Protein 3CE7 (pdb70)

Secondary structure (DSSP, 8-state):
--TT-HHHHHHHHHHHHHTTBPTT----TTS-GGGSBBTTSSB--HHHHHHHHHHHHHHHT----HHHHTT--SHHHHHHHHHHHHHS--

B-factor: mean 23.65, std 7.08, range [14.93, 51.81]

Sequence (90 aa):
VVDTDINAVTNYIVGMCQKFLQQKGEKVTPSSKLEEELRTREDDRLWDCCLDTVEFVLDVEEIFDDVTVPDEVADNFQTLQEIADFVVSSERAKAG

Structure (mmCIF, N/CA/C/O backbone):
data_3CE7
#
_entry.id   3CE7
#
_cell.length_a   64.696
_cell.length_b   64.696
_cell.length_c   38.139
_cell.angle_alpha   90.000
_cell.angle_beta   90.000
_cell.angle_gamma   120.000
#
_symmetry.space_group_name_H-M   'P 65'
#
loop_
_entity.id
_entity.type
_entity.pdbx_description
1 polymer 'Specific mitochondrial acyl carrier protein'
2 water water
#
loop_
_atom_site.group_PDB
_atom_site.id
_atom_site.type_symbol
_atom_site.label_atom_id
_atom_site.label_alt_id
_atom_site.label_comp_id
_atom_site.label_asym_id
_atom_site.label_entity_id
_atom_site.label_seq_id
_atom_site.pdbx_PDB_ins_code
_atom_site.Cartn_x
_atom_site.Cartn_y
_atom_site.Cartn_z
_atom_site.occupancy
_atom_site.B_iso_or_equiv
_atom_site.auth_seq_id
_atom_site.auth_comp_id
_atom_site.auth_asym_id
_atom_site.auth_atom_id
_atom_site.pdbx_PDB_model_num
ATOM 1 N N . VAL A 1 12 ? 4.745 37.117 4.373 1.00 23.41 12 VAL A N 1
ATOM 2 C CA . VAL A 1 12 ? 3.590 37.393 5.253 1.00 22.06 12 VAL A CA 1
ATOM 3 C C . VAL A 1 12 ? 3.069 38.805 4.985 1.00 21.12 12 VAL A C 1
ATOM 4 O O . VAL A 1 12 ? 3.630 39.563 4.177 1.00 21.62 12 VAL A O 1
ATOM 8 N N . VAL A 1 13 ? 1.983 39.133 5.665 1.00 20.30 13 VAL A N 1
ATOM 9 C CA . VAL A 1 13 ? 1.507 40.501 5.718 1.00 19.39 13 VAL A CA 1
ATOM 10 C C . VAL A 1 13 ? 2.514 41.250 6.607 1.00 18.65 13 VAL A C 1
ATOM 11 O O . VAL A 1 13 ? 2.550 41.032 7.823 1.00 18.34 13 VAL A O 1
ATOM 15 N N . ASP A 1 14 ? 3.323 42.121 6.004 1.00 18.48 14 ASP A N 1
ATOM 16 C CA . ASP A 1 14 ? 4.486 42.698 6.704 1.00 18.33 14 ASP A CA 1
ATOM 17 C C . ASP A 1 14 ? 4.147 43.811 7.701 1.00 18.08 14 ASP A C 1
ATOM 18 O O . ASP A 1 14 ? 5.032 44.326 8.391 1.00 17.86 14 ASP A O 1
ATOM 23 N N . THR A 1 15 ? 2.865 44.153 7.787 1.00 17.37 15 THR A N 1
ATOM 24 C CA . THR A 1 15 ? 2.383 45.096 8.793 1.00 17.43 15 THR A CA 1
ATOM 25 C C . THR A 1 15 ? 1.524 44.413 9.865 1.00 17.54 15 THR A C 1
ATOM 26 O O . THR A 1 15 ? 0.943 45.086 10.721 1.00 17.78 15 THR A O 1
ATOM 30 N N . ASP A 1 16 ? 1.459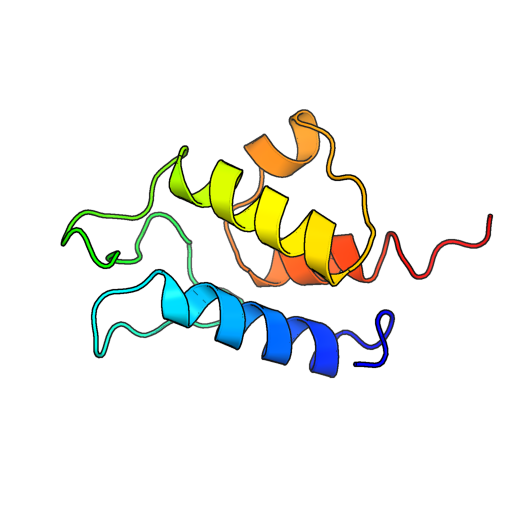 43.079 9.808 1.00 17.73 16 ASP A N 1
ATOM 31 C CA . ASP A 1 16 ? 0.718 42.263 10.778 1.00 18.58 16 ASP A CA 1
ATOM 32 C C . ASP A 1 16 ? 1.718 41.774 11.836 1.00 18.13 16 ASP A C 1
ATOM 33 O O . ASP A 1 16 ? 2.529 40.900 11.559 1.00 18.35 16 ASP A O 1
ATOM 38 N N . ILE A 1 17 ? 1.654 42.333 13.044 1.00 17.94 17 ILE A N 1
ATOM 39 C CA . ILE A 1 17 ? 2.646 42.006 14.079 1.00 17.86 17 ILE A CA 1
ATOM 40 C C . ILE A 1 17 ? 2.653 40.522 14.485 1.00 17.50 17 ILE A C 1
ATOM 41 O O . ILE A 1 17 ? 3.718 39.957 14.760 1.00 17.07 17 ILE A O 1
ATOM 46 N N . ASN A 1 18 ? 1.484 39.890 14.520 1.00 17.37 18 ASN A N 1
ATOM 47 C CA . ASN A 1 18 ? 1.441 38.455 14.824 1.00 17.60 18 ASN A CA 1
ATOM 48 C C . ASN A 1 18 ? 2.219 37.646 13.790 1.00 17.11 18 ASN A C 1
ATOM 49 O O . ASN A 1 18 ? 3.072 36.821 14.148 1.00 17.45 18 ASN A O 1
ATOM 54 N N . ALA A 1 19 ? 1.954 37.906 12.512 1.00 17.14 19 ALA A N 1
ATOM 55 C CA . ALA A 1 19 ? 2.586 37.143 11.433 1.00 16.72 19 ALA A CA 1
ATOM 56 C C . ALA A 1 19 ? 4.087 37.404 11.382 1.00 16.42 19 ALA A C 1
ATOM 57 O O . ALA A 1 19 ? 4.884 36.465 11.257 1.00 17.26 19 ALA A O 1
ATOM 59 N N . VAL A 1 20 ? 4.465 38.676 11.501 1.00 15.35 20 VAL A N 1
ATOM 60 C CA . VAL A 1 20 ? 5.874 39.060 11.458 1.00 15.22 20 VAL A CA 1
ATOM 61 C C . VAL A 1 20 ? 6.618 38.481 12.671 1.00 14.93 20 VAL A C 1
ATOM 62 O O . VAL A 1 20 ? 7.750 38.002 12.535 1.00 15.65 20 VAL A O 1
ATOM 66 N N . THR A 1 21 ? 5.997 38.529 13.847 1.00 15.34 21 THR A N 1
ATOM 67 C CA . THR A 1 21 ? 6.649 37.994 15.044 1.00 15.32 21 THR A CA 1
ATOM 68 C C . THR A 1 21 ? 6.862 36.480 14.926 1.00 15.22 21 THR A C 1
ATOM 69 O O . THR A 1 21 ? 7.968 35.979 15.152 1.00 15.28 21 THR A O 1
ATOM 73 N N . ASN A 1 22 ? 5.822 35.757 14.523 1.00 15.44 22 ASN A N 1
ATOM 74 C CA . ASN A 1 22 ? 5.949 34.315 14.292 1.00 16.10 22 ASN A CA 1
ATOM 75 C C . ASN A 1 22 ? 7.067 33.995 13.294 1.00 16.28 22 ASN A C 1
ATOM 76 O O . ASN A 1 22 ? 7.874 33.092 13.526 1.00 16.67 22 ASN A O 1
ATOM 81 N N . TYR A 1 23 ? 7.140 34.760 12.202 1.00 16.99 23 TYR A N 1
ATOM 82 C CA . TYR A 1 23 ? 8.157 34.540 11.186 1.00 17.70 23 TYR A CA 1
ATOM 83 C C . TYR A 1 23 ? 9.563 34.755 11.741 1.00 17.20 23 TYR A C 1
ATOM 84 O O . TYR A 1 23 ? 10.485 33.948 11.516 1.00 17.06 23 TYR A O 1
ATOM 93 N N . ILE A 1 24 ? 9.721 35.843 12.486 1.00 16.38 24 ILE A N 1
ATOM 94 C CA . ILE A 1 24 ? 11.017 36.219 13.034 1.00 17.01 24 ILE A CA 1
ATOM 95 C C . ILE A 1 24 ? 11.490 35.215 14.093 1.00 16.27 24 ILE A C 1
ATOM 96 O O . ILE A 1 24 ? 12.672 34.895 14.152 1.00 17.02 24 ILE A O 1
ATOM 101 N N . VAL A 1 25 ? 10.562 34.693 14.894 1.00 16.20 25 VAL A N 1
ATOM 102 C CA . VAL A 1 25 ? 10.893 33.598 15.819 1.00 16.27 25 VAL A CA 1
ATOM 103 C C . VAL A 1 25 ? 11.460 32.403 15.039 1.00 16.39 25 VAL A C 1
ATOM 104 O O . VAL A 1 25 ? 12.516 31.876 15.400 1.00 17.17 25 VAL A O 1
ATOM 108 N N . GLY A 1 26 ? 10.789 32.027 13.953 1.00 16.69 26 GLY A N 1
ATOM 109 C CA . GLY A 1 26 ? 11.263 30.938 13.082 1.00 17.02 26 GLY A CA 1
ATOM 110 C C . GLY A 1 26 ? 12.648 31.184 12.508 1.00 17.45 26 GLY A C 1
ATOM 111 O O . GLY A 1 26 ? 13.488 30.270 12.460 1.00 17.92 26 GLY A O 1
ATOM 112 N N . MET A 1 27 ? 12.899 32.417 12.078 1.00 17.84 27 MET A N 1
ATOM 113 C CA . MET A 1 27 ? 14.215 32.792 11.549 1.00 17.99 27 MET A CA 1
ATOM 114 C C . MET A 1 27 ? 15.291 32.644 12.619 1.00 18.20 27 MET A C 1
ATOM 115 O O . MET A 1 27 ? 16.392 32.149 12.347 1.00 17.97 27 MET A O 1
ATOM 120 N N . CYS A 1 28 ? 14.968 33.110 13.827 1.00 17.26 28 CYS A N 1
ATOM 121 C CA . CYS A 1 28 ? 15.913 33.107 14.929 1.00 17.55 28 CYS A CA 1
ATOM 122 C C . CYS A 1 28 ? 16.286 31.679 15.299 1.00 17.31 28 CYS A C 1
ATOM 123 O O . CYS A 1 28 ? 17.440 31.403 15.613 1.00 16.89 28 CYS A O 1
ATOM 126 N N . GLN A 1 29 ? 15.306 30.781 15.256 1.00 17.69 29 GLN A N 1
ATOM 127 C CA . GLN A 1 29 ? 15.538 29.384 15.626 1.00 18.41 29 GLN A CA 1
ATOM 128 C C . GLN A 1 29 ? 16.633 28.722 14.791 1.00 19.13 29 GLN A C 1
ATOM 129 O O . GLN A 1 29 ? 17.327 27.833 15.277 1.00 19.42 29 GLN A O 1
ATOM 135 N N . LYS A 1 30 ? 16.803 29.175 13.548 1.00 19.98 30 LYS A N 1
ATOM 136 C CA . LYS A 1 30 ? 17.828 28.607 12.666 1.00 20.88 30 LYS A CA 1
ATOM 137 C C . LYS A 1 30 ? 19.244 28.928 13.157 1.00 21.13 30 LYS A C 1
ATOM 138 O O . LYS A 1 30 ? 20.206 28.232 12.811 1.00 22.21 30 LYS A O 1
ATOM 144 N N . PHE A 1 31 ? 19.368 29.973 13.973 1.00 20.46 31 PHE A N 1
ATOM 145 C CA . PHE A 1 31 ? 20.657 30.372 14.541 1.00 20.66 31 PHE A CA 1
ATOM 146 C C . PHE A 1 31 ? 21.032 29.524 15.757 1.00 21.08 31 PHE A C 1
ATOM 147 O O . PHE A 1 31 ? 22.182 29.543 16.202 1.00 21.82 31 PHE A O 1
ATOM 155 N N . LEU A 1 32 ? 20.062 28.794 16.302 1.00 21.47 32 LEU A N 1
ATOM 156 C CA . LEU A 1 32 ? 20.209 28.270 17.655 1.00 22.04 32 LEU A CA 1
ATOM 157 C C . LEU A 1 32 ? 20.563 26.796 17.732 1.00 23.36 32 LEU A C 1
ATOM 158 O O . LEU A 1 32 ? 20.328 26.019 16.803 1.00 23.99 32 LEU A O 1
ATOM 163 N N . GLN A 1 33 ? 21.140 26.436 18.872 1.00 24.75 33 GLN A N 1
ATOM 164 C CA A GLN A 1 33 ? 21.437 25.050 19.191 0.50 25.48 33 GLN A CA 1
ATOM 165 C CA B GLN A 1 33 ? 21.433 25.054 19.176 0.50 25.47 33 GLN A CA 1
ATOM 166 C C . GLN A 1 33 ? 20.122 24.282 19.243 1.00 25.85 33 GLN A C 1
ATOM 167 O O . GLN A 1 33 ? 19.109 24.806 19.715 1.00 25.24 33 GLN A O 1
ATOM 178 N N . LYS A 1 34 ? 20.136 23.043 18.753 1.00 26.44 34 LYS A N 1
ATOM 179 C CA . LYS A 1 34 ? 18.940 22.200 18.732 1.00 27.44 34 LYS A CA 1
ATOM 180 C C . LYS A 1 34 ? 18.309 22.110 20.115 1.00 27.64 34 LYS A C 1
ATOM 181 O O . LYS A 1 34 ? 19.014 21.946 21.118 1.00 28.81 34 LYS A O 1
ATOM 183 N N . GLY A 1 35 ? 16.988 22.250 20.164 1.00 27.57 35 GLY A N 1
ATOM 184 C CA . GLY A 1 35 ? 16.247 22.192 21.425 1.00 26.89 35 GLY A CA 1
ATOM 185 C C . GLY A 1 35 ? 16.229 23.473 22.247 1.00 26.23 35 GLY A C 1
ATOM 186 O O . GLY A 1 35 ? 15.481 23.564 23.224 1.00 26.45 35 GLY A O 1
ATOM 187 N N . GLU A 1 36 ? 17.054 24.455 21.874 1.00 25.33 36 GLU A N 1
ATOM 188 C CA . GLU A 1 36 ? 17.061 25.761 22.541 1.00 24.80 36 GLU A CA 1
ATOM 189 C C . GLU A 1 36 ? 15.714 26.430 22.328 1.00 23.81 36 GLU A C 1
ATOM 190 O O . GLU A 1 36 ? 15.174 26.403 21.219 1.00 24.24 36 GLU A O 1
ATOM 196 N N . LYS A 1 37 ? 15.176 27.036 23.384 1.00 22.47 37 LYS A N 1
ATOM 197 C CA . LYS A 1 37 ? 13.862 27.663 23.317 1.00 21.73 37 LYS A CA 1
ATOM 198 C C . LYS A 1 37 ? 13.957 29.180 23.230 1.00 20.40 37 LYS A C 1
ATOM 199 O O . LYS A 1 37 ? 14.655 29.816 24.024 1.00 20.72 37 LYS A O 1
ATOM 205 N N . VAL A 1 38 ? 13.242 29.755 22.268 1.00 19.04 38 VAL A N 1
ATOM 206 C CA . VAL A 1 38 ? 13.220 31.205 22.118 1.00 17.91 38 VAL A CA 1
ATOM 207 C C . VAL A 1 38 ? 11.777 31.701 21.998 1.00 17.99 38 VAL A C 1
ATOM 208 O O . VAL A 1 38 ? 10.973 31.114 21.276 1.00 18.20 38 VAL A O 1
ATOM 212 N N . THR A 1 39 ? 11.460 32.760 22.740 1.00 17.42 39 THR A N 1
ATOM 213 C CA . THR A 1 39 ? 10.165 33.429 22.638 1.00 17.75 39 THR A CA 1
ATOM 214 C C . THR A 1 39 ? 10.392 34.895 22.266 1.00 17.24 39 THR A C 1
ATOM 215 O O . THR A 1 39 ? 11.534 35.382 22.310 1.00 17.76 39 THR A O 1
ATOM 219 N N . PRO A 1 40 ? 9.316 35.624 21.904 1.00 17.46 40 PRO A N 1
ATOM 220 C CA . PRO A 1 40 ? 9.550 37.027 21.531 1.00 17.47 40 PRO A CA 1
ATOM 221 C C . PRO A 1 40 ? 10.140 37.887 22.660 1.00 17.83 40 PRO A C 1
ATOM 222 O O . PRO A 1 40 ? 10.790 38.895 22.384 1.00 18.29 40 PRO A O 1
ATOM 226 N N . SER A 1 41 ? 9.933 37.495 23.913 1.00 18.52 41 SER A N 1
ATOM 227 C CA . SER A 1 41 ? 10.457 38.287 25.026 1.00 19.53 41 SER A CA 1
ATOM 228 C C . SER A 1 41 ? 11.809 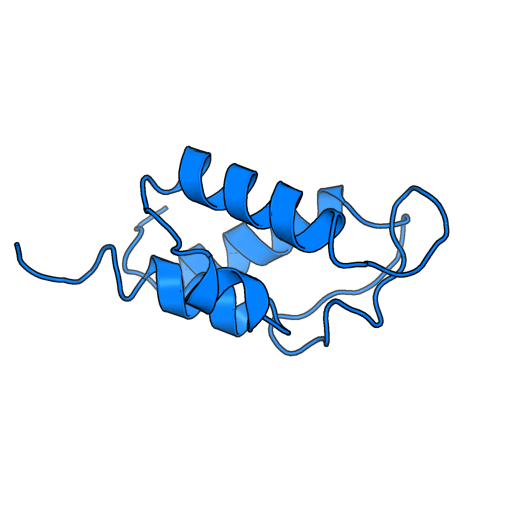37.795 25.564 1.00 19.47 41 SER A C 1
ATOM 229 O O . SER A 1 41 ? 12.388 38.422 26.463 1.00 19.45 41 SER A O 1
ATOM 232 N N . SER A 1 42 ? 12.313 36.691 25.009 1.00 19.12 42 SER A N 1
ATOM 233 C CA . SER A 1 42 ? 13.617 36.153 25.426 1.00 19.22 42 SER A CA 1
ATOM 234 C C . SER A 1 42 ? 14.717 37.190 25.194 1.00 19.48 42 SER A C 1
ATOM 235 O O . SER A 1 42 ? 14.743 37.847 24.160 1.00 19.03 42 SER A O 1
ATOM 238 N N . LYS A 1 43 ? 15.617 37.353 26.161 1.00 19.65 43 LYS A N 1
ATOM 239 C CA . LYS A 1 43 ? 16.806 38.167 25.929 1.00 20.37 43 LYS A CA 1
ATOM 240 C C . LYS A 1 43 ? 17.747 37.397 25.003 1.00 19.86 43 LYS A C 1
ATOM 241 O O . LYS A 1 43 ? 18.200 36.300 25.339 1.00 20.26 43 LYS A O 1
ATOM 247 N N . LEU A 1 44 ? 18.006 37.952 23.820 1.00 20.27 44 LEU A N 1
ATOM 248 C CA . LEU A 1 44 ? 18.823 37.263 22.819 1.00 20.79 44 LEU A CA 1
ATOM 249 C C . LEU A 1 44 ? 20.148 36.777 23.395 1.00 22.13 44 LEU A C 1
ATOM 250 O O . LEU A 1 44 ? 20.557 35.645 23.127 1.00 20.86 44 LEU A O 1
ATOM 255 N N . GLU A 1 45 ? 20.767 37.625 24.219 1.00 23.51 45 GLU A N 1
ATOM 256 C CA A GLU A 1 45 ? 22.087 37.329 24.780 0.50 24.72 45 GLU A CA 1
ATOM 257 C CA B GLU A 1 45 ? 22.084 37.354 24.814 0.50 24.73 45 GLU A CA 1
ATOM 258 C C . GLU A 1 45 ? 22.117 36.138 25.739 1.00 25.00 45 GLU A C 1
ATOM 259 O O . GLU A 1 45 ? 23.199 35.697 26.157 1.00 25.05 45 GLU A O 1
ATOM 270 N N . GLU A 1 46 ? 20.943 35.611 26.072 1.00 25.63 46 GLU A N 1
ATOM 271 C CA . GLU A 1 46 ? 20.843 34.446 26.949 1.00 26.87 46 GLU A CA 1
ATOM 272 C C . GLU A 1 46 ? 20.675 33.131 26.160 1.00 26.09 46 GLU A C 1
ATOM 273 O O . GLU A 1 46 ? 20.716 32.040 26.736 1.00 26.47 46 GLU A O 1
ATOM 279 N N . LEU A 1 47 ? 20.553 33.248 24.835 1.00 24.78 47 LEU A N 1
ATOM 280 C CA . LEU A 1 47 ? 20.310 32.116 23.946 1.00 24.66 47 LEU A CA 1
ATOM 281 C C . LEU A 1 47 ? 21.602 31.448 23.488 1.00 24.61 47 LEU A C 1
ATOM 282 O O . LEU A 1 47 ? 22.576 32.126 23.198 1.00 24.80 47 LEU A O 1
ATOM 287 N N . ARG A 1 48 ? 21.579 30.121 23.395 1.00 25.39 48 ARG A N 1
ATOM 288 C CA . ARG A 1 48 ? 22.731 29.366 22.907 1.00 26.11 48 ARG A CA 1
ATOM 289 C C . ARG A 1 48 ? 22.635 29.122 21.404 1.00 26.17 48 ARG A C 1
ATOM 290 O O . ARG A 1 48 ? 21.639 28.577 20.913 1.00 25.67 48 ARG A O 1
ATOM 298 N N . THR A 1 49 ? 23.688 29.512 20.689 1.00 26.96 49 THR A N 1
ATOM 299 C CA . THR A 1 49 ? 23.736 29.380 19.226 1.00 28.24 49 THR A CA 1
ATOM 300 C C . THR A 1 49 ? 24.309 28.029 18.789 1.00 29.74 49 THR A C 1
ATOM 301 O O . THR A 1 49 ? 24.767 27.244 19.624 1.00 29.67 49 THR A O 1
ATOM 305 N N . ARG A 1 50 ? 24.275 27.769 17.480 1.00 31.42 50 ARG A N 1
ATOM 306 C CA . ARG A 1 50 ? 24.804 26.530 16.887 1.00 33.60 50 ARG A CA 1
ATOM 307 C C . ARG A 1 50 ? 26.257 26.277 17.275 1.00 34.32 50 ARG A C 1
ATOM 308 O O . ARG A 1 50 ? 26.735 25.138 17.221 1.00 35.15 50 ARG A O 1
ATOM 316 N N . GLU A 1 51 ? 26.943 27.353 17.656 1.00 35.16 51 GLU A N 1
ATOM 317 C CA . GLU A 1 51 ? 28.357 27.327 18.026 1.00 35.80 51 GLU A CA 1
ATOM 318 C C . GLU A 1 51 ? 28.584 26.975 19.490 1.00 35.70 51 GLU A C 1
ATOM 319 O O . GLU A 1 51 ? 29.719 27.073 19.973 1.00 36.19 51 GLU A O 1
ATOM 325 N N . ASP A 1 52 ? 27.506 26.570 20.174 1.00 35.29 52 ASP A N 1
ATOM 326 C CA A ASP A 1 52 ? 27.510 26.269 21.611 0.50 34.85 52 ASP A CA 1
ATOM 327 C CA B ASP A 1 52 ? 27.538 26.250 21.607 0.50 34.95 52 ASP A CA 1
ATOM 328 C C . ASP A 1 52 ? 28.148 27.380 22.448 1.00 34.36 52 ASP A C 1
ATOM 329 O O . ASP A 1 52 ? 28.856 27.132 23.434 1.00 34.74 52 ASP A O 1
ATOM 338 N N . ARG A 1 53 ? 27.880 28.618 22.038 1.00 32.86 53 ARG A N 1
ATOM 339 C CA . ARG A 1 53 ? 28.244 29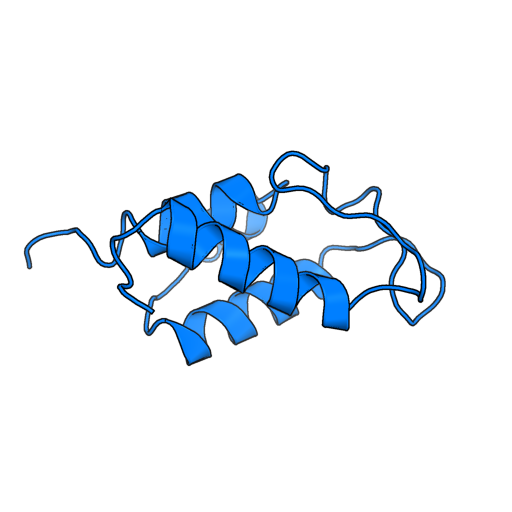.810 22.787 1.00 31.42 53 ARG A CA 1
ATOM 340 C C . ARG A 1 53 ? 26.969 30.641 22.894 1.00 29.86 53 ARG A C 1
ATOM 341 O O . ARG A 1 53 ? 26.009 30.398 22.155 1.00 29.91 53 ARG A O 1
ATOM 349 N N . LEU A 1 54 ? 26.951 31.608 23.801 1.00 28.25 54 LEU A N 1
ATOM 350 C CA . LEU A 1 54 ? 25.806 32.504 23.899 1.00 26.52 54 LEU A CA 1
ATOM 351 C C . LEU A 1 54 ? 25.790 33.511 22.747 1.00 25.09 54 LEU A C 1
ATOM 352 O O . LEU A 1 54 ? 26.836 33.978 22.286 1.00 24.44 54 LEU A O 1
ATOM 357 N N . TRP A 1 55 ? 24.585 33.818 22.286 1.00 23.26 55 TRP A N 1
ATOM 358 C CA . TRP A 1 55 ? 24.341 34.842 21.278 1.00 22.18 55 TRP A CA 1
ATOM 359 C C . TRP A 1 55 ? 25.072 36.133 21.636 1.0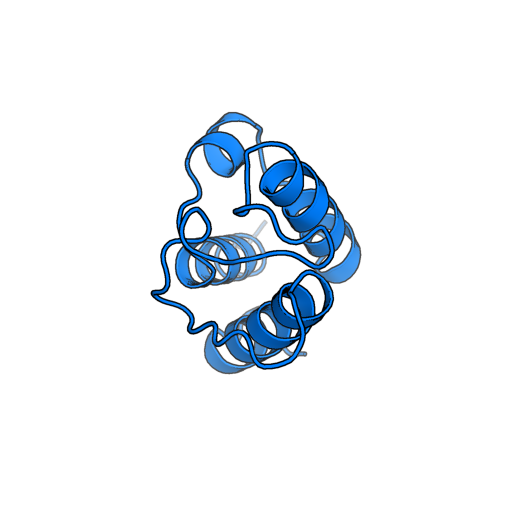0 21.77 55 TRP A C 1
ATOM 360 O O . TRP A 1 55 ? 25.023 36.580 22.785 1.00 22.22 55 TRP A O 1
ATOM 371 N N . ASP A 1 56 ? 25.753 36.735 20.663 1.00 21.17 56 ASP A N 1
ATOM 372 C CA . ASP A 1 56 ? 26.499 37.967 20.918 1.00 21.69 56 ASP A CA 1
ATOM 373 C C . ASP A 1 56 ? 26.239 39.042 19.854 1.00 21.13 56 ASP A C 1
ATOM 374 O O . ASP A 1 56 ? 25.341 38.879 19.017 1.00 20.48 56 ASP A O 1
ATOM 379 N N . CYS A 1 57 ? 27.026 40.119 19.896 1.00 21.51 57 CYS A N 1
ATOM 380 C CA A CYS A 1 57 ? 26.861 41.250 18.978 0.50 21.46 57 CYS A CA 1
ATOM 381 C CA B CYS A 1 57 ? 26.874 41.253 18.983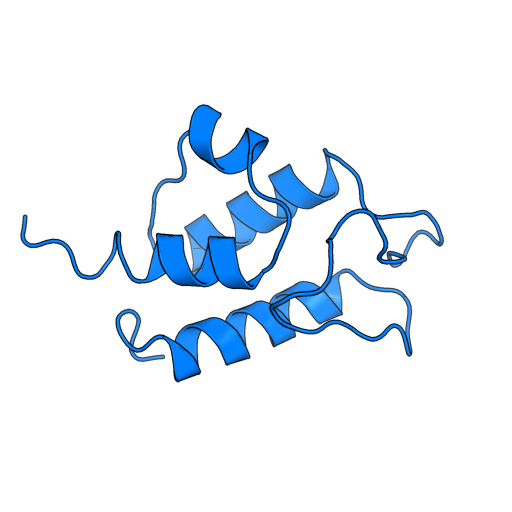 0.50 21.27 57 CYS A CA 1
ATOM 382 C C . CYS A 1 57 ? 26.900 40.809 17.522 1.00 20.89 57 CYS A C 1
ATOM 383 O O . CYS A 1 57 ? 26.104 41.281 16.712 1.00 20.89 57 CYS A O 1
ATOM 388 N N . LEU A 1 58 ? 27.816 39.898 17.190 1.00 19.86 58 LEU A N 1
ATOM 389 C CA . LEU A 1 58 ? 27.872 39.371 15.820 1.00 19.06 58 LEU A CA 1
ATOM 390 C C . LEU A 1 58 ? 26.554 38.745 15.385 1.00 18.82 58 LEU A C 1
ATOM 391 O O . LEU A 1 58 ? 26.098 38.965 14.255 1.00 18.45 58 LEU A O 1
ATOM 396 N N . ASP A 1 59 ? 25.955 37.928 16.251 1.00 18.36 59 ASP A N 1
ATOM 397 C CA . ASP A 1 59 ? 24.696 37.281 15.903 1.00 18.34 59 ASP A CA 1
ATOM 398 C C . ASP A 1 59 ? 23.620 38.327 15.623 1.00 18.46 59 ASP A C 1
ATOM 399 O O . ASP A 1 59 ? 22.862 38.209 14.669 1.00 18.85 59 ASP A O 1
ATOM 404 N N . THR A 1 60 ? 23.577 39.369 16.442 1.00 18.44 60 THR A N 1
ATOM 405 C CA . THR A 1 60 ? 22.599 40.434 16.204 1.00 18.85 60 THR A CA 1
ATOM 406 C C . THR A 1 60 ? 22.814 41.117 14.852 1.00 18.37 60 THR A C 1
ATOM 407 O O . THR A 1 60 ? 21.862 41.287 14.082 1.00 18.85 60 THR A O 1
ATOM 411 N N . VAL A 1 61 ? 24.062 41.473 14.554 1.00 18.49 61 VAL A N 1
ATOM 412 C CA . VAL A 1 61 ? 24.405 42.083 13.266 1.00 18.58 61 VAL A CA 1
ATOM 413 C C . VAL A 1 61 ? 23.939 41.188 12.100 1.00 18.53 61 VAL A C 1
ATOM 414 O O . VAL A 1 61 ? 23.292 41.661 11.161 1.00 18.70 61 VAL A O 1
ATOM 418 N N . GLU A 1 62 ? 24.264 39.899 12.171 1.00 18.04 62 GLU A N 1
ATOM 419 C CA . GLU A 1 62 ? 23.870 38.933 11.136 1.00 18.13 62 GLU A CA 1
ATOM 420 C C . GLU A 1 62 ? 22.356 38.782 11.018 1.00 18.16 62 GLU A C 1
ATOM 421 O O . GLU A 1 62 ? 21.793 38.731 9.911 1.00 18.78 62 GLU A O 1
ATOM 427 N N . PHE A 1 63 ? 21.693 38.717 12.170 1.00 17.44 63 PHE A N 1
ATOM 428 C CA . PHE A 1 63 ? 20.243 38.545 12.192 1.00 16.99 63 PHE A CA 1
ATOM 429 C C . PHE A 1 63 ? 19.530 39.766 11.614 1.00 17.36 63 PHE A C 1
ATOM 430 O O . PHE A 1 63 ? 18.589 39.632 10.834 1.00 17.69 63 PHE A O 1
ATOM 438 N N . VAL A 1 64 ? 20.006 40.953 11.971 1.00 17.50 64 VAL A N 1
ATOM 439 C CA . VAL A 1 64 ? 19.453 42.188 11.422 1.00 18.35 64 VAL A CA 1
ATOM 440 C C . VAL A 1 64 ? 19.597 42.221 9.897 1.00 18.24 64 VAL A C 1
ATOM 441 O O . VAL A 1 64 ? 18.661 42.591 9.200 1.00 18.55 64 VAL A O 1
ATOM 445 N N . LEU A 1 65 ? 20.759 41.821 9.381 1.00 18.53 65 LEU A N 1
ATOM 446 C CA . LEU A 1 65 ? 20.937 41.762 7.926 1.00 19.26 65 LEU A CA 1
ATOM 447 C C . LEU A 1 65 ? 19.930 40.813 7.278 1.00 19.16 65 LEU A C 1
ATOM 448 O O . LEU A 1 65 ? 19.314 41.141 6.250 1.00 19.50 65 LEU A O 1
ATOM 453 N N . ASP A 1 66 ? 19.735 39.650 7.894 1.00 18.58 66 ASP A N 1
ATOM 454 C CA . ASP A 1 66 ? 18.759 38.671 7.414 1.00 19.18 66 ASP A CA 1
ATOM 455 C C . ASP A 1 66 ? 17.352 39.273 7.369 1.00 18.99 66 ASP A C 1
ATOM 456 O O . ASP A 1 66 ? 16.592 39.060 6.417 1.00 19.34 66 ASP A O 1
ATOM 461 N N . VAL A 1 67 ? 17.002 40.003 8.426 1.00 18.67 67 VAL A N 1
ATOM 462 C CA . VAL A 1 67 ? 15.695 40.654 8.534 1.00 18.54 67 VAL A CA 1
ATOM 463 C C . VAL A 1 67 ? 15.526 41.758 7.493 1.00 19.35 67 VAL A C 1
ATOM 464 O O . VAL A 1 67 ? 14.464 41.880 6.873 1.00 19.32 67 VAL A O 1
ATOM 468 N N . GLU A 1 68 ? 16.578 42.551 7.298 1.00 19.49 68 GLU A N 1
ATOM 469 C CA . GLU A 1 68 ? 16.568 43.605 6.285 1.00 20.70 68 GLU A CA 1
ATOM 470 C C . GLU A 1 68 ? 16.321 43.018 4.903 1.00 21.16 68 GLU A C 1
ATOM 471 O O . GLU A 1 68 ? 15.580 43.597 4.101 1.00 21.30 68 GLU A O 1
ATOM 477 N N . GLU A 1 69 ? 16.949 41.871 4.635 1.00 21.33 69 GLU A N 1
ATOM 478 C CA . GLU A 1 69 ? 16.821 41.198 3.336 1.00 22.30 69 GLU A CA 1
ATOM 479 C C . GLU A 1 69 ? 15.403 40.711 3.070 1.00 22.59 69 GLU A C 1
ATOM 480 O O . GLU A 1 69 ? 14.860 40.912 1.980 1.00 23.81 69 GLU A O 1
ATOM 486 N N . ILE A 1 70 ? 14.805 40.075 4.072 1.00 22.13 70 ILE A N 1
ATOM 487 C CA . ILE A 1 70 ? 13.518 39.419 3.912 1.00 22.84 70 ILE A CA 1
ATOM 488 C C . ILE A 1 70 ? 12.371 40.434 3.894 1.00 22.32 70 ILE A C 1
ATOM 489 O O . ILE A 1 70 ? 11.422 40.285 3.123 1.00 22.78 70 ILE A O 1
ATOM 494 N N . PHE A 1 71 ? 12.472 41.469 4.724 1.00 21.84 71 PHE A N 1
ATOM 495 C CA . PHE A 1 71 ? 11.353 42.403 4.906 1.00 21.70 71 PHE A CA 1
ATOM 496 C C . PHE A 1 71 ? 11.511 43.752 4.216 1.00 22.53 71 PHE A C 1
ATOM 497 O O . PHE A 1 71 ? 10.595 44.576 4.269 1.00 22.68 71 PHE A O 1
ATOM 505 N N . ASP A 1 72 ? 12.663 43.964 3.579 1.00 22.54 72 ASP A N 1
ATOM 506 C CA A ASP A 1 72 ? 12.941 45.213 2.865 0.50 22.99 72 ASP A CA 1
ATOM 507 C CA B ASP A 1 72 ? 12.966 45.211 2.875 0.50 23.09 72 ASP A CA 1
ATOM 508 C C . ASP A 1 72 ? 12.779 46.427 3.780 1.00 23.20 72 ASP A C 1
ATOM 509 O O . ASP A 1 72 ? 12.005 47.352 3.486 1.00 22.92 72 ASP A O 1
ATOM 518 N N . VAL A 1 73 ? 13.487 46.396 4.906 1.00 22.57 73 VAL A N 1
ATOM 519 C CA . VAL A 1 73 ? 13.572 47.539 5.811 1.00 22.53 73 VAL A CA 1
ATOM 520 C C . VAL A 1 73 ? 15.044 47.863 6.031 1.00 22.73 73 VAL A C 1
ATOM 521 O O . VAL A 1 73 ? 15.902 47.008 5.810 1.00 22.78 73 VAL A O 1
ATOM 525 N N . THR A 1 74 ? 15.320 49.099 6.441 1.00 22.75 74 THR A N 1
ATOM 526 C CA . THR A 1 74 ? 16.667 49.520 6.819 1.00 23.18 74 THR A CA 1
ATOM 527 C C . THR A 1 74 ? 16.696 49.732 8.322 1.00 22.88 74 THR A C 1
ATOM 528 O O . THR A 1 74 ? 15.915 50.523 8.858 1.00 22.67 74 THR A O 1
ATOM 532 N N . VAL A 1 75 ? 17.599 49.016 8.987 1.00 22.64 75 VAL A N 1
ATOM 533 C CA . VAL A 1 75 ? 17.793 49.171 10.421 1.00 22.43 75 VAL A CA 1
ATOM 534 C C . VAL A 1 75 ? 19.070 49.983 10.638 1.00 23.19 75 VAL A C 1
ATOM 535 O O . VAL A 1 75 ? 20.163 49.490 10.362 1.00 23.15 75 VAL A O 1
ATOM 539 N N . PRO A 1 76 ? 18.932 51.230 11.118 1.00 23.70 76 PRO A N 1
ATOM 540 C CA . PRO A 1 76 ? 20.110 52.033 11.480 1.00 24.27 76 PRO A CA 1
ATOM 541 C C . PRO A 1 76 ? 20.940 51.380 12.586 1.00 25.25 76 PRO A C 1
ATOM 542 O O . PRO A 1 76 ? 20.399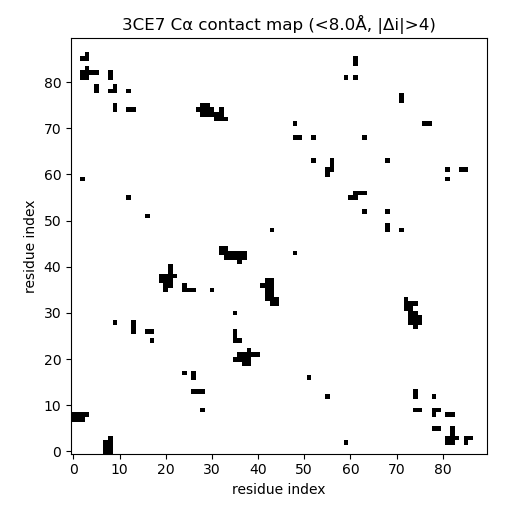 50.660 13.427 1.00 24.77 76 PRO A O 1
ATOM 546 N N . ASP A 1 77 ? 22.244 51.642 12.591 1.00 26.20 77 ASP A N 1
ATOM 547 C CA . ASP A 1 77 ? 23.138 51.042 13.581 1.00 27.22 77 ASP A CA 1
ATOM 548 C C . ASP A 1 77 ? 22.680 51.340 15.009 1.00 26.89 77 ASP A C 1
ATOM 549 O O . ASP A 1 77 ? 22.758 50.473 15.886 1.00 27.57 77 ASP A O 1
ATOM 554 N N . GLU A 1 78 ? 22.200 52.562 15.229 1.00 26.65 78 GLU A N 1
ATOM 555 C CA . GLU A 1 78 ? 21.735 53.023 16.546 1.00 26.62 78 GLU A CA 1
ATOM 556 C C . GLU A 1 78 ? 20.584 52.159 17.062 1.00 25.38 78 GLU A C 1
ATOM 557 O O . GLU A 1 78 ? 20.481 51.887 18.258 1.00 25.51 78 GLU A O 1
ATOM 563 N N . VAL A 1 79 ? 19.718 51.738 16.144 1.00 24.01 79 VAL A N 1
ATOM 564 C CA . VAL A 1 79 ? 18.606 50.850 16.488 1.00 22.73 79 VAL A CA 1
ATOM 565 C C . VAL A 1 79 ? 19.119 49.425 16.733 1.00 22.51 79 VAL A C 1
ATOM 566 O O . VAL A 1 79 ? 18.848 48.832 17.787 1.00 22.22 79 VAL A O 1
ATOM 570 N N . ALA A 1 80 ? 19.867 48.886 15.768 1.00 22.62 80 ALA A N 1
ATOM 571 C CA . ALA A 1 80 ? 20.401 47.525 15.862 1.00 23.04 80 ALA A CA 1
ATOM 572 C C . ALA A 1 80 ? 21.228 47.316 17.135 1.00 23.11 80 ALA A C 1
ATOM 573 O O . ALA A 1 80 ? 21.127 46.278 17.788 1.00 23.87 80 ALA A O 1
ATOM 575 N N . ASP A 1 81 ? 22.024 48.323 17.495 1.00 23.31 81 ASP A N 1
ATOM 576 C CA . ASP A 1 81 ? 22.880 48.236 18.673 1.00 23.64 81 ASP A CA 1
ATOM 577 C C . ASP A 1 81 ? 22.089 48.172 19.970 1.00 23.35 81 ASP A C 1
ATOM 578 O O . ASP A 1 81 ? 22.637 47.794 21.006 1.00 24.15 81 ASP A O 1
ATOM 583 N N . ASN A 1 82 ? 20.805 48.528 19.908 1.00 22.14 82 ASN A N 1
ATOM 584 C CA . ASN A 1 82 ? 19.967 48.521 21.106 1.00 21.57 82 ASN A CA 1
ATOM 585 C C . ASN A 1 82 ? 18.895 47.426 21.155 1.00 20.66 82 ASN A C 1
ATOM 586 O O . ASN A 1 82 ? 18.108 47.369 22.101 1.00 21.05 82 ASN A O 1
ATOM 591 N N . PHE A 1 83 ? 18.873 46.549 20.152 1.00 19.48 83 PHE A N 1
ATOM 592 C CA . PHE A 1 83 ? 17.947 45.411 20.171 1.00 18.93 83 PHE A CA 1
ATOM 593 C C . PHE A 1 83 ? 18.363 44.414 21.247 1.00 18.83 83 PHE A C 1
ATOM 594 O O . PHE A 1 83 ? 19.546 44.037 21.328 1.00 20.14 83 PHE A O 1
ATOM 602 N N . GLN A 1 84 ? 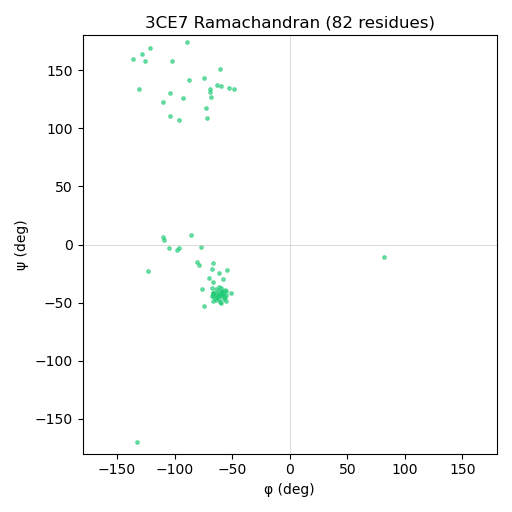17.394 43.958 22.041 1.00 18.42 84 GLN A N 1
ATOM 603 C CA . GLN A 1 84 ? 17.635 42.912 23.034 1.00 18.48 84 GLN A CA 1
ATOM 604 C C . GLN A 1 84 ? 16.734 41.687 22.874 1.00 18.13 84 GLN A C 1
ATOM 605 O O . GLN A 1 84 ? 17.079 40.598 23.344 1.00 18.36 84 GLN A O 1
ATOM 611 N N . THR A 1 85 ? 15.583 41.865 22.218 1.00 17.32 85 THR A N 1
ATOM 612 C CA . THR A 1 85 ? 14.616 40.770 22.041 1.00 16.99 85 THR A CA 1
ATOM 613 C C . THR A 1 85 ? 14.063 40.723 20.621 1.00 16.25 85 THR A C 1
ATOM 614 O O . THR A 1 85 ? 14.115 41.724 19.878 1.00 16.61 85 THR A O 1
ATOM 618 N N . LEU A 1 86 ? 13.530 39.564 20.242 1.00 15.66 86 LEU A N 1
ATOM 619 C CA . LEU A 1 86 ? 12.894 39.434 18.926 1.00 15.53 86 LEU A CA 1
ATOM 620 C C . LEU A 1 86 ? 11.629 40.279 18.805 1.00 15.16 86 LEU A C 1
ATOM 621 O O . LEU A 1 86 ? 11.315 40.757 17.718 1.00 15.74 86 LEU A O 1
ATOM 626 N N . GLN A 1 87 ? 10.896 40.462 19.906 1.00 15.54 87 GLN A N 1
ATOM 627 C CA . GLN A 1 87 ? 9.707 41.299 19.836 1.00 16.33 87 GLN A CA 1
ATOM 628 C C . GLN A 1 87 ? 10.065 42.705 19.374 1.00 15.78 87 GLN A C 1
ATOM 629 O O . GLN A 1 87 ? 9.329 43.309 18.585 1.00 16.28 87 GLN A O 1
ATOM 635 N N . GLU A 1 88 ? 11.186 43.228 19.861 1.00 16.09 88 GLU A N 1
ATOM 636 C CA . GLU A 1 88 ? 11.630 44.564 19.454 1.00 15.70 88 GLU A CA 1
ATOM 637 C C . GLU A 1 88 ? 11.920 44.627 17.955 1.00 15.71 88 GLU A C 1
ATOM 638 O O . GLU A 1 88 ? 11.602 45.613 17.286 1.00 15.35 88 GLU A O 1
ATOM 644 N N . ILE A 1 89 ? 12.539 43.565 17.438 1.00 15.80 89 ILE A N 1
ATOM 645 C CA . ILE A 1 89 ? 12.880 43.514 16.024 1.00 15.99 89 ILE A CA 1
ATOM 646 C C . ILE A 1 89 ? 11.605 43.464 15.182 1.00 16.18 89 ILE A C 1
ATOM 647 O O . ILE A 1 89 ? 11.459 44.243 14.219 1.00 16.77 89 ILE A O 1
ATOM 652 N N . ALA A 1 90 ? 10.689 42.561 15.547 1.00 15.71 90 ALA A N 1
ATOM 653 C CA . ALA A 1 90 ? 9.391 42.462 14.863 1.00 15.94 90 ALA A CA 1
ATOM 654 C C . ALA A 1 90 ? 8.649 43.801 14.894 1.00 16.14 90 ALA A C 1
ATOM 655 O O . ALA A 1 90 ? 8.123 44.257 13.878 1.00 16.63 90 ALA A O 1
ATOM 657 N N . ASP A 1 91 ? 8.629 44.437 16.064 1.00 16.37 91 ASP A N 1
ATOM 658 C CA . ASP A 1 91 ? 7.990 45.742 16.200 1.00 17.09 91 ASP A CA 1
ATOM 659 C C . ASP A 1 91 ? 8.605 46.775 15.244 1.00 16.76 91 ASP A C 1
ATOM 660 O O . ASP A 1 91 ? 7.885 47.588 14.646 1.00 17.08 91 ASP A O 1
ATOM 665 N N . PHE A 1 92 ? 9.936 46.763 15.119 1.00 15.97 92 PHE A N 1
ATOM 666 C CA . PHE A 1 92 ? 10.603 47.730 14.247 1.00 16.51 92 PHE A CA 1
ATOM 667 C C . PHE A 1 92 ? 10.232 47.473 12.784 1.00 16.15 92 PHE A C 1
ATOM 668 O O . PHE A 1 92 ? 9.965 48.410 12.013 1.00 16.32 92 PHE A O 1
ATOM 676 N N . VAL A 1 93 ? 10.194 46.199 12.406 1.00 16.13 93 VAL A N 1
ATOM 677 C CA . VAL A 1 93 ? 9.841 45.842 11.029 1.00 16.38 93 VAL A CA 1
ATOM 678 C C . VAL A 1 93 ? 8.439 46.358 10.713 1.00 16.66 93 VAL A C 1
ATOM 679 O O . VAL A 1 93 ? 8.228 47.034 9.697 1.00 17.01 93 VAL A O 1
ATOM 683 N N . VAL A 1 94 ? 7.485 46.051 11.587 1.00 16.50 94 VAL A N 1
ATOM 684 C CA . VAL A 1 94 ? 6.101 46.446 11.342 1.00 16.81 94 VAL A CA 1
ATOM 685 C C . VAL A 1 94 ? 5.990 47.969 11.280 1.00 17.53 94 VAL A C 1
ATOM 686 O O . VAL A 1 94 ? 5.356 48.509 10.371 1.00 18.02 94 VAL A O 1
ATOM 690 N N . SER A 1 95 ? 6.643 48.651 12.223 1.00 17.79 95 SER A N 1
ATOM 691 C CA A SER A 1 95 ? 6.596 50.115 12.264 0.50 18.56 95 SER A CA 1
ATOM 692 C CA B SER A 1 95 ? 6.626 50.114 12.276 0.50 18.64 95 SER A CA 1
ATOM 693 C C . SER A 1 95 ? 7.139 50.723 10.971 1.00 18.44 95 SER A C 1
ATOM 694 O O . SER A 1 95 ? 6.536 51.654 10.424 1.00 19.46 95 SER A O 1
ATOM 699 N N . GLU A 1 96 ? 8.238 50.178 10.458 1.00 18.84 96 GLU A N 1
ATOM 700 C CA . GLU A 1 96 ? 8.822 50.715 9.226 1.00 18.90 96 GLU A CA 1
ATOM 701 C C . GLU A 1 96 ? 7.909 50.468 8.037 1.00 18.72 96 GLU A C 1
ATOM 702 O O . GLU A 1 96 ? 7.683 51.359 7.214 1.00 19.26 96 GLU A O 1
ATOM 708 N N . ARG A 1 97 ? 7.375 49.257 7.949 1.00 18.25 97 ARG A N 1
ATOM 709 C CA . ARG A 1 97 ? 6.528 48.913 6.814 1.00 18.39 97 ARG A CA 1
ATOM 710 C C . ARG A 1 97 ? 5.191 49.654 6.868 1.00 18.45 97 ARG A C 1
ATOM 711 O O . ARG A 1 97 ? 4.600 49.937 5.827 1.00 19.07 97 ARG A O 1
ATOM 719 N N . ALA A 1 98 ? 4.730 49.976 8.076 1.00 17.97 98 ALA A N 1
ATOM 720 C CA . ALA A 1 98 ? 3.430 50.617 8.263 1.00 18.40 98 ALA A CA 1
ATOM 721 C C . ALA A 1 98 ? 3.458 52.114 7.976 1.00 18.94 98 ALA A C 1
ATOM 722 O O . ALA A 1 98 ? 2.406 52.728 7.806 1.00 19.21 98 ALA A O 1
ATOM 724 N N . LYS A 1 99 ? 4.652 52.705 7.965 1.00 19.97 99 LYS A N 1
ATOM 725 C CA . LYS A 1 99 ? 4.768 54.156 7.822 1.00 20.48 99 LYS A CA 1
ATOM 726 C C . LYS A 1 99 ? 4.343 54.598 6.437 1.00 21.56 99 LYS A C 1
ATOM 727 O O . LYS A 1 99 ? 4.875 54.098 5.447 1.00 22.74 99 LYS A O 1
ATOM 733 N N . ALA A 1 100 ? 3.414 55.549 6.368 1.00 22.74 100 ALA A N 1
ATOM 734 C CA . ALA A 1 100 ? 3.067 56.165 5.086 1.00 24.29 100 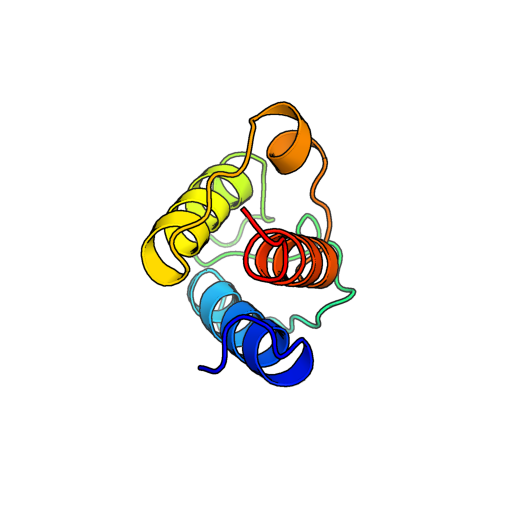ALA A CA 1
ATOM 735 C C . ALA A 1 100 ? 4.234 57.030 4.608 1.00 25.86 100 ALA A C 1
ATOM 736 O O . ALA A 1 100 ? 4.777 57.821 5.383 1.00 26.10 100 ALA A O 1
ATOM 738 N N . GLY A 1 101 ? 4.625 56.859 3.343 1.00 27.45 101 GLY A N 1
ATOM 739 C CA . GLY A 1 101 ? 5.743 57.606 2.760 1.00 28.79 101 GLY A CA 1
ATOM 740 C C . GLY A 1 101 ? 7.073 56.901 2.950 1.00 29.70 101 GLY A C 1
ATOM 741 O O . GLY A 1 101 ? 8.121 57.406 2.531 1.00 30.88 101 GLY A O 1
#

Nearest PDB structures (foldseek):
  3ce7-assembly1_A  TM=1.011E+00  e=4.078E-16  Toxoplasma
  8q0o-assembly1_T  TM=7.953E-01  e=8.528E-04  Bos taurus
  7aqw-assembly1_T  TM=8.145E-01  e=1.037E-03  Arabidopsis thaliana
  6qc3-assembly1_AB  TM=6.798E-01  e=1.865E-03  Ovis aries
  8ba0-assembly1_T  TM=6.257E-01  e=4.961E-03  Drosophila melanogaster

CATH classification: 1.10.1200.10

Solvent-accessible surface area: 5484 Å² total; per-residue (Å²): 107,100,42,64,58,66,111,27,0,12,113,102,0,24,26,20,0,90,148,39,6,58,92,74,57,181,11,68,45,86,26,87,0,80,128,8,96,3,160,116,90,125,85,3,40,100,105,9,12,80,68,0,8,95,47,0,37,130,91,11,106,15,104,11,52,105,123,46,13,114,110,20,93,10,0,59,70,1,0,69,35,0,22,50,54,99,63,134,110,128

Foldseek 3Di:
DPQLDLVVLLVVLLVVVVQQADPPWDAHQPDFQQQGQGVVRHGDDLVNLVVSLVVVCVPLVDDDDPVRSVPDGGSSSVSVVRNVRVVDDD

Organism: NCBI:txid5810

InterPro domains:
  IPR009081 Phosphopantetheine binding ACP domain [PF14573] (10-105)
  IPR009081 Phosphopantetheine binding ACP domain [PS50075] (15-97)
  IPR036736 ACP-like superfamily [G3DSA:1.10.1200.10] (1-107)
  IPR036736 ACP-like superfamily [SSF47336] (32-98)

Radius of gyration: 12.56 Å; Cα contacts (8 Å, |Δi|>4): 106; chains: 1; bounding box: 28×35×24 Å